Protein AF-A0A6L2M3V0-F1 (afdb_monomer_lite)

Organism: Tanacetum cinerariifolium (NCBI:txid118510)

Radius of gyration: 22.94 Å; chains: 1; bounding box: 48×59×74 Å

Foldseek 3Di:
DDDDPPPDPPDDDDDADDDQQDPVRLVVVPDADQEAEEEAPQDDLVCLVSNLVSPVSNHDQNHKYKYKHFQPDVVSVVVSVVVLVVFWDKDKDDPVPDDPVPDDPRITMIIIHGDPDPDDDDPDPDDDDDDDDDDDDDDDDDDDDDDDDDDDDDDDDDDPVNVVVVVVVVVVVVVPDDPD

InterPro domains:
  IPR019410 Lysine methyltransferase [PF10294] (11-74)
  IPR019410 Lysine methyltransferase [PTHR14614] (13-104)
  IPR029063 S-adenosyl-L-methionine-dependent methyltransferase superfamily [G3DSA:3.40.50.150] (1-120)

Sequence (180 aa):
MQMNPDADSIGSITAAELSWGNSDHIRALDPPFDFIIDTDVVYAEHLLDPLLQTMLALSGPKMTILIGHEIRLINVHEQMIELWKKHFEVKTVPRTKMDIKYQHPSIQLYIITLKTTEGNTSFDPLLENGATEKTEKDTSSRVEDEVDKEVPTEPQNLSDWEARRYEAMAARLLRDIKIT

Structure (mmCIF, N/CA/C/O backbone):
data_AF-A0A6L2M3V0-F1
#
_entry.id   AF-A0A6L2M3V0-F1
#
loop_
_atom_site.group_PDB
_atom_site.id
_atom_site.type_symbol
_atom_site.label_atom_id
_atom_site.label_alt_id
_atom_site.label_comp_id
_atom_site.label_asym_id
_atom_site.label_entity_id
_atom_site.label_seq_id
_atom_site.pdbx_PDB_ins_code
_atom_site.Cartn_x
_atom_site.Cartn_y
_atom_site.Cartn_z
_atom_site.occupancy
_atom_site.B_iso_or_equiv
_atom_site.auth_seq_id
_atom_site.auth_comp_id
_atom_site.auth_asym_id
_atom_site.auth_atom_id
_atom_site.pdbx_PDB_model_num
ATOM 1 N N . MET A 1 1 ? -5.039 -31.991 36.210 1.00 41.22 1 MET A N 1
ATOM 2 C CA . MET A 1 1 ? -4.498 -30.799 35.526 1.00 41.22 1 MET A CA 1
ATOM 3 C C . MET A 1 1 ? -5.201 -30.714 34.184 1.00 41.22 1 MET A C 1
ATOM 5 O O . MET A 1 1 ? -4.870 -31.479 33.291 1.00 41.22 1 MET A O 1
ATOM 9 N N . GLN A 1 2 ? -6.263 -29.921 34.096 1.00 43.31 2 GLN A N 1
ATOM 10 C CA . GLN A 1 2 ? -7.070 -29.775 32.886 1.00 43.31 2 GLN A CA 1
ATOM 11 C C . GLN A 1 2 ? -6.433 -28.656 32.055 1.00 43.31 2 GLN A C 1
ATOM 13 O O . GLN A 1 2 ? -6.372 -27.523 32.525 1.00 43.31 2 GLN A O 1
ATOM 18 N N . MET A 1 3 ? -5.857 -28.993 30.896 1.00 43.78 3 MET A N 1
ATOM 19 C CA . MET A 1 3 ? -5.318 -27.999 29.961 1.00 43.78 3 MET A CA 1
ATOM 20 C C . MET A 1 3 ? -6.490 -27.239 29.343 1.00 43.78 3 MET A C 1
ATOM 22 O O . MET A 1 3 ? -7.423 -27.850 28.825 1.00 43.78 3 MET A O 1
ATOM 26 N N . ASN A 1 4 ? -6.446 -25.916 29.454 1.00 52.09 4 ASN A N 1
ATOM 27 C CA . ASN A 1 4 ? -7.385 -25.018 28.803 1.00 52.09 4 ASN A CA 1
ATOM 28 C C . ASN A 1 4 ? -7.053 -24.991 27.294 1.00 52.09 4 ASN A C 1
ATOM 30 O O . ASN A 1 4 ? -5.897 -24.719 26.969 1.00 52.09 4 ASN A O 1
ATOM 34 N N . PRO A 1 5 ? -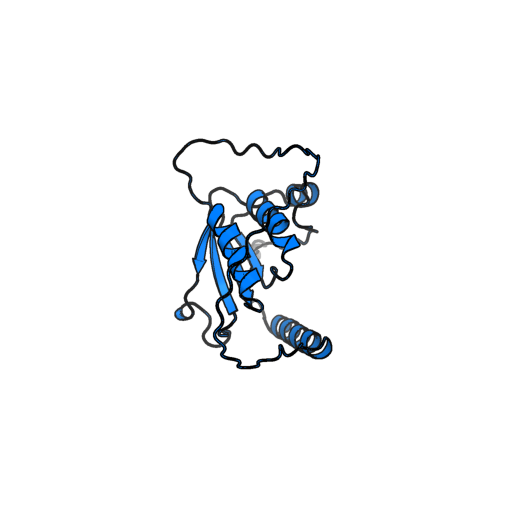7.988 -25.301 26.380 1.00 58.34 5 PRO A N 1
ATOM 35 C CA . PRO A 1 5 ? -7.708 -25.364 24.942 1.00 58.34 5 PRO A CA 1
ATOM 36 C C . PRO A 1 5 ? -7.540 -23.989 24.269 1.00 58.34 5 PRO A C 1
ATOM 38 O O . PRO A 1 5 ? -7.174 -23.945 23.101 1.00 58.34 5 PRO A O 1
ATOM 41 N N . ASP A 1 6 ? -7.740 -22.885 24.992 1.00 58.16 6 ASP A N 1
ATOM 42 C CA . ASP A 1 6 ? -7.646 -21.513 24.460 1.00 58.16 6 ASP A CA 1
ATOM 43 C C . ASP A 1 6 ? -6.220 -20.927 24.474 1.00 58.16 6 ASP A C 1
ATOM 45 O O . ASP A 1 6 ? -6.034 -19.709 24.486 1.00 58.16 6 ASP A O 1
ATOM 49 N N . ALA A 1 7 ? -5.194 -21.777 24.507 1.00 58.38 7 ALA A N 1
ATOM 50 C CA . ALA A 1 7 ? -3.813 -21.330 24.380 1.00 58.38 7 ALA A CA 1
ATOM 51 C C . ALA A 1 7 ? -3.492 -21.011 22.905 1.00 58.38 7 ALA A C 1
ATOM 53 O O . ALA A 1 7 ? -3.337 -21.907 22.079 1.00 58.38 7 ALA A O 1
ATOM 54 N N . ASP A 1 8 ? -3.363 -19.712 22.623 1.00 61.41 8 ASP A N 1
ATOM 55 C CA . ASP A 1 8 ? -2.454 -19.139 21.620 1.00 61.41 8 ASP A CA 1
ATOM 56 C C . ASP A 1 8 ? -2.861 -19.187 20.133 1.00 61.41 8 ASP A C 1
ATOM 58 O O . ASP A 1 8 ? -2.051 -19.484 19.255 1.00 61.41 8 ASP A O 1
ATOM 62 N N . SER A 1 9 ? -4.088 -18.784 19.791 1.00 68.56 9 SER A N 1
ATOM 63 C CA . SER A 1 9 ? -4.392 -18.403 18.400 1.00 68.56 9 SER A CA 1
ATOM 64 C C . SER A 1 9 ? -3.937 -16.960 18.122 1.00 68.56 9 SER A C 1
ATOM 66 O O . SER A 1 9 ? -4.686 -16.015 18.361 1.00 68.56 9 SER A O 1
ATOM 68 N N . ILE A 1 10 ? -2.722 -16.785 17.585 1.00 79.81 10 ILE A N 1
ATOM 69 C CA . ILE A 1 10 ? -2.117 -15.481 17.211 1.00 79.81 10 ILE A CA 1
ATOM 70 C C . ILE A 1 10 ? -2.845 -14.805 16.020 1.00 79.81 10 ILE A C 1
ATOM 72 O O . ILE A 1 10 ? -2.631 -13.629 15.736 1.00 79.81 10 ILE A O 1
ATOM 76 N N . GLY A 1 11 ? -3.750 -15.515 15.340 1.00 88.06 11 GLY A N 1
ATOM 77 C CA . GLY A 1 11 ? -4.568 -14.985 14.249 1.00 88.06 11 GLY A CA 1
ATOM 78 C C . GLY A 1 11 ? -5.085 -16.090 13.328 1.00 88.06 11 GLY A C 1
ATOM 79 O O . GLY A 1 11 ? -4.972 -17.274 13.639 1.00 88.06 11 GLY A O 1
ATOM 80 N N . SER A 1 12 ? -5.633 -15.704 12.176 1.00 91.44 12 SER A N 1
ATOM 81 C CA . SER A 1 12 ? -6.010 -16.630 11.100 1.00 91.44 12 SER A CA 1
ATOM 82 C C . SER A 1 12 ? -5.528 -16.096 9.752 1.00 91.44 12 SER A C 1
ATOM 84 O O . SER A 1 12 ? -5.316 -14.893 9.604 1.00 91.44 12 SER A O 1
ATOM 86 N N . ILE A 1 13 ? -5.326 -16.991 8.785 1.00 92.88 13 ILE A N 1
ATOM 87 C CA . ILE A 1 13 ? -4.909 -16.649 7.424 1.00 92.88 13 ILE A CA 1
ATOM 88 C C . ILE A 1 13 ? -5.852 -17.308 6.424 1.00 92.88 13 ILE A C 1
ATOM 90 O O . ILE A 1 13 ? -6.204 -18.481 6.558 1.00 92.88 13 ILE A O 1
ATOM 94 N N . THR A 1 14 ? -6.241 -16.548 5.410 1.00 94.69 14 THR A N 1
ATOM 95 C CA . THR A 1 14 ? -7.024 -17.021 4.271 1.00 94.69 14 THR A CA 1
ATOM 96 C C . THR A 1 14 ? -6.364 -16.543 2.984 1.00 94.69 14 THR A C 1
ATOM 98 O O . THR A 1 14 ? -5.587 -15.589 2.981 1.00 94.69 14 THR A O 1
ATOM 101 N N . ALA A 1 15 ? -6.631 -17.250 1.890 1.00 96.31 15 ALA A N 1
ATOM 102 C CA . ALA A 1 15 ? -6.167 -16.880 0.563 1.00 96.31 15 ALA A CA 1
ATOM 103 C C . ALA A 1 15 ? -7.379 -16.763 -0.359 1.00 96.31 15 ALA A C 1
ATOM 105 O O . ALA A 1 15 ? -8.259 -17.627 -0.342 1.00 96.31 15 ALA A O 1
ATOM 106 N N . ALA A 1 16 ? -7.411 -15.702 -1.153 1.00 96.12 16 ALA A N 1
ATOM 107 C CA . ALA A 1 16 ? -8.467 -15.420 -2.107 1.00 96.12 16 ALA A CA 1
ATOM 108 C C . ALA A 1 16 ? -7.873 -14.734 -3.340 1.00 96.12 16 ALA A C 1
ATOM 110 O O . ALA A 1 16 ? -6.814 -14.109 -3.274 1.00 96.12 16 ALA A O 1
ATOM 111 N N . GLU A 1 17 ? -8.547 -14.883 -4.474 1.00 97.00 17 GLU A N 1
ATOM 112 C CA . GLU A 1 17 ? -8.149 -14.229 -5.713 1.00 97.00 17 GLU A CA 1
ATOM 113 C C . GLU A 1 17 ? -8.542 -12.747 -5.690 1.00 97.00 17 GLU A C 1
ATOM 115 O O . GLU A 1 17 ? -9.673 -12.400 -5.356 1.00 97.00 17 GLU A O 1
ATOM 120 N N . LEU A 1 18 ? -7.627 -11.873 -6.110 1.00 96.94 18 LEU A N 1
ATOM 121 C CA . LEU A 1 18 ? -7.874 -10.442 -6.247 1.00 96.94 18 LEU A CA 1
ATOM 122 C C . LEU A 1 18 ? -7.248 -9.934 -7.547 1.00 96.94 18 LEU A C 1
ATOM 124 O O . LEU A 1 18 ? -6.045 -9.700 -7.620 1.00 96.94 18 LEU A O 1
ATOM 128 N N . SER A 1 19 ? -8.081 -9.751 -8.571 1.00 96.62 19 SER A N 1
ATOM 129 C CA . SER A 1 19 ? -7.691 -9.012 -9.771 1.00 96.62 19 SER A CA 1
ATOM 130 C C . SER A 1 19 ? -7.969 -7.535 -9.523 1.00 96.62 19 SER A C 1
ATOM 132 O O . SER A 1 19 ? -9.098 -7.173 -9.190 1.00 96.62 19 SER A O 1
ATOM 134 N N . TRP A 1 20 ? -6.967 -6.673 -9.690 1.00 96.19 20 TRP A N 1
ATOM 135 C CA . TRP A 1 20 ? -7.140 -5.244 -9.434 1.00 96.19 20 TRP A CA 1
ATOM 136 C C . TRP A 1 20 ? -8.223 -4.635 -10.329 1.00 96.19 20 TRP A C 1
ATOM 138 O O . TRP A 1 20 ? -8.319 -4.948 -11.515 1.00 96.19 20 TRP A O 1
ATOM 148 N N . GLY A 1 21 ? -9.065 -3.788 -9.741 1.00 95.38 21 GLY A N 1
ATOM 149 C CA . GLY A 1 21 ? -10.214 -3.164 -10.397 1.00 95.38 21 GLY A CA 1
ATOM 150 C C . GLY A 1 21 ? -11.429 -4.084 -10.568 1.00 95.38 21 GLY A C 1
ATOM 151 O O . GLY A 1 21 ? -12.478 -3.610 -10.997 1.00 95.38 21 GLY A O 1
ATOM 152 N N . ASN A 1 22 ? -11.340 -5.372 -10.216 1.00 97.81 22 ASN A N 1
ATOM 153 C CA . ASN A 1 22 ? -12.477 -6.287 -10.296 1.00 97.81 22 ASN A CA 1
ATOM 154 C C . ASN A 1 22 ? -13.371 -6.160 -9.051 1.00 97.81 22 ASN A C 1
ATOM 156 O O . ASN A 1 22 ? -13.035 -6.639 -7.965 1.00 97.81 22 ASN A O 1
ATOM 160 N N . SER A 1 23 ? -14.542 -5.545 -9.222 1.00 96.00 23 SER A N 1
ATOM 161 C CA . SER A 1 23 ? -15.494 -5.292 -8.135 1.00 96.00 23 SER A CA 1
ATOM 162 C C . SER A 1 23 ? -16.055 -6.560 -7.485 1.00 96.00 23 SER A C 1
ATOM 164 O O . SER A 1 23 ? -16.389 -6.532 -6.301 1.00 96.00 23 SER A O 1
ATOM 166 N N . ASP A 1 24 ? -16.161 -7.668 -8.221 1.00 97.19 24 ASP A N 1
ATOM 167 C CA . ASP A 1 24 ? -16.665 -8.928 -7.670 1.00 97.19 24 ASP A CA 1
ATOM 168 C C . ASP A 1 24 ? -15.633 -9.581 -6.751 1.00 97.19 24 ASP A C 1
ATOM 170 O O . ASP A 1 24 ? -15.992 -10.049 -5.670 1.00 97.19 24 ASP A O 1
ATOM 174 N N . HIS A 1 25 ? -14.352 -9.536 -7.131 1.00 98.12 25 HIS A N 1
ATOM 175 C CA . HIS A 1 25 ? -13.264 -10.048 -6.294 1.00 98.12 25 HIS A CA 1
ATOM 176 C C . HIS A 1 25 ? -13.128 -9.205 -5.024 1.00 98.12 25 HIS A C 1
ATOM 178 O O . HIS A 1 25 ? -13.062 -9.755 -3.931 1.00 98.12 25 HIS A O 1
ATOM 184 N N . ILE A 1 26 ? -13.172 -7.873 -5.149 1.00 97.50 26 ILE A N 1
ATOM 185 C CA . ILE A 1 26 ? -13.104 -6.957 -4.001 1.00 97.50 26 ILE A CA 1
ATOM 186 C C . ILE A 1 26 ? -14.257 -7.216 -3.024 1.00 97.50 26 ILE A C 1
ATOM 188 O O . ILE A 1 26 ? -14.029 -7.336 -1.824 1.00 97.50 26 ILE A O 1
ATOM 192 N N . ARG A 1 27 ? -15.492 -7.354 -3.524 1.00 95.50 27 ARG A N 1
ATOM 193 C CA . ARG A 1 27 ? -16.668 -7.617 -2.680 1.00 95.50 27 ARG A CA 1
ATOM 194 C C . ARG A 1 27 ? -16.576 -8.959 -1.952 1.00 95.50 27 ARG A C 1
ATOM 196 O O . ARG A 1 27 ? -17.049 -9.063 -0.827 1.00 95.50 27 ARG A O 1
ATOM 203 N N . ALA A 1 28 ? -15.972 -9.972 -2.572 1.00 95.88 28 ALA A N 1
ATOM 204 C CA . ALA A 1 28 ? -15.797 -11.288 -1.961 1.00 95.88 28 ALA A CA 1
ATOM 205 C C . ALA A 1 28 ? -14.824 -11.290 -0.766 1.00 95.88 28 ALA A C 1
ATOM 207 O O . ALA A 1 28 ? -14.863 -12.226 0.030 1.00 95.88 28 ALA A O 1
ATOM 208 N N . LEU A 1 29 ? -13.976 -10.262 -0.631 1.00 95.75 29 LEU A N 1
ATOM 209 C CA . LEU A 1 29 ? -13.033 -10.110 0.483 1.00 95.75 29 LEU A CA 1
ATOM 210 C C . LEU A 1 29 ? -13.652 -9.477 1.738 1.00 95.75 29 LEU A C 1
ATOM 212 O O . LEU A 1 29 ? -12.973 -9.419 2.758 1.00 95.75 29 LEU A O 1
ATOM 216 N N . ASP A 1 30 ? -14.904 -9.015 1.664 1.00 94.38 30 ASP A N 1
ATOM 217 C CA . ASP A 1 30 ? -15.622 -8.354 2.764 1.00 94.38 30 ASP A CA 1
ATOM 218 C C . ASP A 1 30 ? -14.857 -7.156 3.388 1.00 94.38 30 ASP A C 1
ATOM 220 O O . ASP A 1 30 ? -14.602 -7.133 4.593 1.00 94.38 30 ASP A O 1
ATOM 224 N N . PRO A 1 31 ? -14.440 -6.151 2.582 1.00 94.62 31 PRO A N 1
ATOM 225 C CA . PRO A 1 31 ? -13.806 -4.935 3.100 1.00 94.62 31 PRO A CA 1
ATOM 226 C C . PRO A 1 31 ? -14.761 -4.151 4.029 1.00 94.62 31 PRO A C 1
ATOM 228 O O . PRO A 1 31 ? -15.982 -4.265 3.896 1.00 94.62 31 PRO A O 1
ATOM 231 N N . PRO A 1 32 ? -14.253 -3.282 4.928 1.00 95.75 32 PRO A N 1
ATOM 232 C CA . PRO A 1 32 ? -12.924 -2.667 4.900 1.00 95.75 32 PRO A CA 1
ATOM 233 C C . PRO A 1 32 ? -11.840 -3.396 5.699 1.00 95.75 32 PRO A C 1
ATOM 235 O O . PRO A 1 32 ? -12.104 -4.009 6.729 1.00 95.75 32 PRO A O 1
ATOM 238 N N . PHE A 1 33 ? -10.589 -3.199 5.278 1.00 95.25 33 PHE A N 1
ATOM 239 C CA . PHE A 1 33 ? -9.400 -3.641 6.006 1.00 95.25 33 PHE A CA 1
ATOM 240 C C . PHE A 1 33 ? -8.763 -2.500 6.811 1.00 95.25 33 PHE A C 1
ATOM 242 O O . PHE A 1 33 ? -8.709 -1.353 6.359 1.00 95.25 33 PHE A O 1
ATOM 249 N N . ASP A 1 34 ? -8.230 -2.825 7.993 1.00 95.12 34 ASP A N 1
ATOM 250 C CA . ASP A 1 34 ? -7.442 -1.887 8.807 1.00 95.12 34 ASP A CA 1
ATOM 251 C C . ASP A 1 34 ? -6.047 -1.647 8.214 1.00 95.12 34 ASP A C 1
ATOM 253 O O . ASP A 1 34 ? -5.511 -0.539 8.285 1.00 95.12 34 ASP A O 1
ATOM 257 N N . PHE A 1 35 ? -5.468 -2.685 7.606 1.00 95.94 35 PHE A N 1
ATOM 258 C CA . PHE A 1 35 ? -4.159 -2.636 6.970 1.00 95.94 35 PHE A CA 1
ATOM 259 C C . PHE A 1 35 ? -4.195 -3.280 5.592 1.00 95.94 35 PHE A C 1
ATOM 261 O O . PHE A 1 35 ? -4.769 -4.351 5.411 1.00 95.94 35 PHE A O 1
ATOM 268 N N . ILE A 1 36 ? -3.508 -2.646 4.648 1.00 96.50 36 ILE A N 1
ATOM 269 C CA . ILE A 1 36 ? -3.184 -3.218 3.341 1.00 96.50 36 ILE A CA 1
ATOM 270 C C . ILE A 1 36 ? -1.658 -3.215 3.238 1.00 96.50 36 ILE A C 1
ATOM 272 O O . ILE A 1 36 ? -1.018 -2.219 3.577 1.00 96.50 36 ILE A O 1
ATOM 276 N N . ILE A 1 37 ? -1.058 -4.334 2.841 1.00 96.50 37 ILE A N 1
ATOM 277 C CA . ILE A 1 37 ? 0.398 -4.471 2.751 1.00 96.50 37 ILE A CA 1
ATOM 278 C C . ILE A 1 37 ? 0.741 -4.962 1.355 1.00 96.50 37 ILE A C 1
ATOM 280 O O . ILE A 1 37 ? 0.387 -6.084 1.005 1.00 96.50 37 ILE A O 1
ATOM 284 N N . ASP A 1 38 ? 1.485 -4.150 0.611 1.00 93.75 38 ASP A N 1
ATOM 285 C CA . ASP A 1 38 ? 1.906 -4.468 -0.748 1.00 93.75 38 ASP A CA 1
ATOM 286 C C . ASP A 1 38 ? 3.428 -4.392 -0.884 1.00 93.75 38 ASP A C 1
ATOM 288 O O . ASP A 1 38 ? 4.087 -3.481 -0.372 1.00 93.75 38 ASP A O 1
ATOM 292 N N . THR A 1 39 ? 4.003 -5.344 -1.617 1.00 93.75 39 THR A N 1
ATOM 293 C CA . THR A 1 39 ? 5.438 -5.370 -1.910 1.00 93.75 39 THR A CA 1
ATOM 294 C C . THR A 1 39 ? 5.684 -5.606 -3.393 1.00 93.75 39 THR A C 1
ATOM 296 O O . THR A 1 39 ? 5.264 -6.630 -3.921 1.00 93.75 39 THR A O 1
ATOM 299 N N . ASP A 1 40 ? 6.381 -4.673 -4.039 1.00 88.31 40 ASP A N 1
ATOM 300 C CA . ASP A 1 40 ? 6.769 -4.719 -5.459 1.00 88.31 40 ASP A CA 1
ATOM 301 C C . ASP A 1 40 ? 5.606 -4.954 -6.449 1.00 88.31 40 ASP A C 1
ATOM 303 O O . ASP A 1 40 ? 5.742 -5.632 -7.463 1.00 88.31 40 ASP A O 1
ATOM 307 N N . VAL A 1 41 ? 4.437 -4.371 -6.160 1.00 87.44 41 VAL A N 1
ATOM 308 C CA . VAL A 1 41 ? 3.222 -4.521 -6.985 1.00 87.44 41 VAL A CA 1
ATOM 309 C C . VAL A 1 41 ? 3.144 -3.537 -8.158 1.00 87.44 41 VAL A C 1
ATOM 311 O O . VAL A 1 41 ? 2.321 -3.701 -9.053 1.00 87.44 41 VAL A O 1
ATOM 314 N N . VAL A 1 42 ? 3.999 -2.511 -8.191 1.00 80.19 42 VAL A N 1
ATOM 315 C CA . VAL A 1 42 ? 3.940 -1.459 -9.215 1.00 80.19 42 VAL A CA 1
ATOM 316 C C . VAL A 1 42 ? 5.082 -1.600 -10.210 1.00 80.19 42 VAL A C 1
ATOM 318 O O . VAL A 1 42 ? 6.209 -1.203 -9.941 1.00 80.19 42 VAL A O 1
ATOM 321 N N . TYR A 1 43 ? 4.773 -2.144 -11.384 1.00 78.44 43 TYR A N 1
ATOM 322 C CA . TYR A 1 43 ? 5.734 -2.286 -12.486 1.00 78.44 43 TYR A CA 1
ATOM 323 C C . TYR A 1 43 ? 5.136 -1.985 -13.866 1.00 78.44 43 TYR A C 1
ATOM 325 O O . TYR A 1 43 ? 5.880 -1.746 -14.815 1.00 78.44 43 TYR A O 1
ATOM 333 N N . ALA A 1 44 ? 3.806 -1.974 -13.989 1.00 83.62 44 ALA A N 1
ATOM 334 C CA . ALA A 1 44 ? 3.103 -1.703 -15.234 1.00 83.62 44 ALA A CA 1
ATOM 335 C C . ALA A 1 44 ? 2.196 -0.477 -15.080 1.00 83.62 44 ALA A C 1
ATOM 337 O O . ALA A 1 44 ? 1.283 -0.472 -14.258 1.00 83.62 44 ALA A O 1
ATOM 338 N N . GLU A 1 45 ? 2.431 0.545 -15.902 1.00 86.38 45 GLU A N 1
ATOM 339 C CA . GLU A 1 45 ? 1.716 1.830 -15.854 1.00 86.38 45 GLU A CA 1
ATOM 340 C C . GLU A 1 45 ? 0.193 1.663 -15.981 1.00 86.38 45 GLU A C 1
ATOM 342 O O . GLU A 1 45 ? -0.565 2.240 -15.209 1.00 86.38 45 GLU A O 1
ATOM 347 N N . HIS A 1 46 ? -0.266 0.779 -16.872 1.00 89.38 46 HIS A N 1
ATOM 348 C CA . HIS A 1 46 ? -1.695 0.513 -17.077 1.00 89.38 46 HIS A CA 1
ATOM 349 C C . HIS A 1 46 ? -2.402 -0.134 -15.870 1.00 89.38 46 HIS A C 1
ATOM 351 O O . HIS A 1 46 ? -3.628 -0.226 -15.860 1.00 89.38 46 HIS A O 1
ATOM 357 N N . LEU A 1 47 ? -1.652 -0.606 -14.866 1.00 91.06 47 LEU A N 1
ATOM 358 C CA . LEU A 1 47 ? -2.197 -1.178 -13.633 1.00 91.06 47 LEU A CA 1
ATOM 359 C C . LEU A 1 47 ? -2.288 -0.163 -12.487 1.00 91.06 47 LEU A C 1
ATOM 361 O O . LEU A 1 47 ? -2.882 -0.486 -11.459 1.00 91.06 47 LEU A O 1
ATOM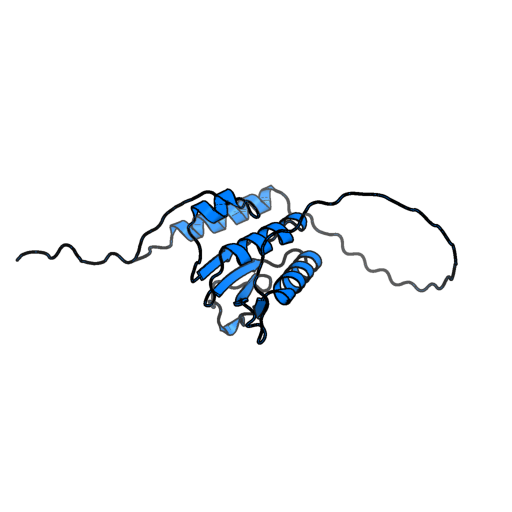 365 N N . LEU A 1 48 ? -1.767 1.059 -12.654 1.00 91.31 48 LEU A N 1
ATOM 366 C CA . LEU A 1 48 ? -1.808 2.096 -11.619 1.00 91.31 48 LEU A CA 1
ATOM 367 C C . LEU A 1 48 ? -3.242 2.467 -11.227 1.00 91.31 48 LEU A C 1
ATOM 369 O O . LEU A 1 48 ? -3.562 2.502 -10.038 1.00 91.31 48 LEU A O 1
ATOM 373 N N . ASP A 1 49 ? -4.115 2.693 -12.211 1.00 93.44 49 ASP A N 1
ATOM 374 C CA . ASP A 1 49 ? -5.519 3.025 -11.962 1.00 93.44 49 ASP A CA 1
ATOM 375 C C . ASP A 1 49 ? -6.301 1.849 -11.345 1.00 93.44 49 ASP A C 1
ATOM 377 O O . ASP A 1 49 ? -6.912 2.046 -10.290 1.00 93.44 49 ASP A O 1
ATOM 381 N N . PRO A 1 50 ? -6.262 0.613 -11.894 1.00 95.62 50 PRO A N 1
ATOM 382 C CA . PRO A 1 50 ? -6.880 -0.546 -11.247 1.00 95.62 50 PRO A CA 1
ATOM 383 C C . PRO A 1 50 ? -6.406 -0.774 -9.808 1.00 95.62 50 PRO A C 1
ATOM 385 O O . PRO A 1 50 ? -7.219 -1.087 -8.932 1.00 95.62 50 PRO A O 1
ATOM 388 N N . LEU A 1 51 ? -5.107 -0.605 -9.541 1.00 95.12 51 LEU A N 1
ATOM 389 C CA . LEU A 1 51 ? -4.544 -0.748 -8.200 1.00 95.12 51 LEU A CA 1
ATOM 390 C C . LEU A 1 51 ? -5.079 0.336 -7.260 1.00 95.12 51 LEU A C 1
ATOM 392 O O . LEU A 1 51 ? -5.553 0.010 -6.175 1.00 95.12 51 LEU A O 1
ATOM 396 N N . LEU A 1 52 ? -5.092 1.602 -7.690 1.00 94.50 52 LEU A N 1
ATOM 397 C CA . LEU A 1 52 ? -5.672 2.703 -6.917 1.00 94.50 52 LEU A CA 1
ATOM 398 C C . LEU A 1 52 ? -7.143 2.432 -6.563 1.00 94.50 52 LEU A C 1
ATOM 400 O O . LEU A 1 52 ? -7.527 2.587 -5.403 1.00 94.50 52 LEU A O 1
ATOM 404 N N . GLN A 1 53 ? -7.959 2.012 -7.535 1.00 95.44 53 GLN A N 1
ATOM 405 C CA . GLN A 1 53 ? -9.373 1.695 -7.293 1.00 95.44 53 GLN A CA 1
ATOM 406 C C . GLN A 1 53 ? -9.532 0.558 -6.284 1.00 95.44 53 GLN A C 1
ATOM 408 O O . GLN A 1 53 ? -10.382 0.620 -5.398 1.00 95.44 53 GLN A O 1
ATOM 413 N N . THR A 1 54 ? -8.672 -0.454 -6.380 1.00 96.88 54 THR A N 1
ATOM 414 C CA . THR A 1 54 ? -8.648 -1.575 -5.436 1.00 96.88 54 THR A CA 1
ATOM 415 C C . THR A 1 54 ? -8.284 -1.102 -4.034 1.00 96.88 54 THR A C 1
ATOM 417 O O . THR A 1 54 ? -9.015 -1.387 -3.091 1.00 96.88 54 THR A O 1
ATOM 420 N N . MET A 1 55 ? -7.209 -0.320 -3.892 1.00 95.56 55 MET A N 1
ATOM 421 C CA . MET A 1 55 ? -6.787 0.251 -2.612 1.00 95.56 55 MET A CA 1
ATOM 422 C C . MET A 1 55 ? -7.920 1.061 -1.978 1.00 95.56 55 MET A C 1
ATOM 424 O O . MET A 1 55 ? -8.229 0.851 -0.810 1.00 95.56 55 MET A O 1
ATOM 428 N N . LEU A 1 56 ? -8.586 1.935 -2.741 1.00 95.00 56 LEU A N 1
ATOM 429 C CA . LEU A 1 56 ? -9.718 2.731 -2.255 1.00 95.00 56 LEU A CA 1
ATOM 430 C C . LEU A 1 56 ? -10.900 1.860 -1.811 1.00 95.00 56 LEU A C 1
ATOM 432 O O . LEU A 1 56 ? -11.443 2.087 -0.734 1.00 95.00 56 LEU A O 1
ATOM 436 N N . ALA A 1 57 ? -11.276 0.853 -2.599 1.00 96.00 57 ALA A N 1
ATOM 437 C CA . ALA A 1 57 ? -12.424 -0.000 -2.298 1.00 96.00 57 ALA A CA 1
ATOM 438 C C . ALA A 1 57 ? -12.182 -0.958 -1.117 1.00 96.00 57 ALA A C 1
ATOM 440 O O . ALA A 1 57 ? -13.122 -1.317 -0.411 1.00 96.00 57 ALA A O 1
ATOM 441 N N . LEU A 1 58 ? -10.927 -1.348 -0.875 1.00 95.81 58 LEU A N 1
ATOM 442 C CA . LEU A 1 58 ? -10.534 -2.131 0.299 1.00 95.81 58 LEU A CA 1
ATOM 443 C C . LEU A 1 58 ? -10.425 -1.277 1.576 1.00 95.81 58 LEU A C 1
ATOM 445 O O . LEU A 1 58 ? -10.340 -1.821 2.679 1.00 95.81 58 LEU A O 1
ATOM 449 N N . SER A 1 59 ? -10.412 0.053 1.445 1.00 94.19 59 SER A N 1
ATOM 450 C CA . SER A 1 59 ? -10.101 0.970 2.539 1.00 94.19 59 SER A CA 1
ATOM 451 C C . SER A 1 59 ? -11.304 1.347 3.399 1.00 94.19 59 SER A C 1
ATOM 453 O O . SER A 1 59 ? -12.337 1.783 2.902 1.00 94.19 59 SER A O 1
ATOM 455 N N . GLY A 1 60 ? -11.126 1.286 4.721 1.00 88.56 60 GLY A N 1
ATOM 456 C CA . GLY A 1 60 ? -12.028 1.900 5.701 1.00 88.56 60 GLY A CA 1
ATOM 457 C C . GLY A 1 60 ? -11.522 3.250 6.228 1.00 88.56 60 GLY A C 1
ATOM 458 O O . GLY A 1 60 ? -10.375 3.617 5.985 1.00 88.56 60 GLY A O 1
ATOM 459 N N . PRO A 1 61 ? -12.312 3.979 7.042 1.00 87.12 61 PRO A N 1
ATOM 460 C CA . PRO A 1 61 ? -11.960 5.319 7.538 1.00 87.12 61 PRO A CA 1
ATOM 461 C C . PRO A 1 61 ? -10.653 5.423 8.343 1.00 87.12 61 PRO A C 1
ATOM 463 O O . PRO A 1 61 ? -10.123 6.519 8.505 1.00 87.12 61 PRO A O 1
ATOM 466 N N . LYS A 1 62 ? -10.155 4.306 8.889 1.00 90.12 62 LYS A N 1
ATOM 467 C CA . LYS A 1 62 ? -8.930 4.229 9.709 1.00 90.12 62 LYS A CA 1
ATOM 468 C C . LYS A 1 62 ? -7.820 3.396 9.064 1.00 90.12 62 LYS A C 1
ATOM 470 O O . LYS A 1 62 ? -6.841 3.063 9.726 1.00 90.12 62 LYS A O 1
ATOM 475 N N . MET A 1 63 ? -7.991 3.046 7.795 1.00 94.12 63 MET A N 1
ATOM 476 C CA . MET A 1 63 ? -7.087 2.161 7.079 1.00 94.12 63 MET A CA 1
ATOM 477 C C . MET A 1 63 ? -5.684 2.776 6.931 1.00 94.12 63 MET A C 1
ATOM 479 O O . MET A 1 63 ? -5.537 3.984 6.714 1.00 94.12 63 MET A O 1
ATOM 483 N N . THR A 1 64 ? -4.655 1.929 7.031 1.00 96.56 64 THR A N 1
ATOM 484 C CA . THR A 1 64 ? -3.257 2.255 6.709 1.00 96.56 64 THR A CA 1
ATOM 485 C C . THR A 1 64 ? -2.694 1.297 5.654 1.00 96.56 64 THR A C 1
ATOM 487 O O . THR A 1 64 ? -2.656 0.089 5.876 1.00 96.56 64 THR A O 1
ATOM 490 N N . ILE A 1 65 ? -2.179 1.823 4.538 1.00 96.31 65 ILE A N 1
ATOM 491 C CA . ILE A 1 65 ? -1.459 1.022 3.532 1.00 96.31 65 ILE A CA 1
ATOM 492 C C . ILE A 1 65 ? 0.041 1.136 3.779 1.00 96.31 65 ILE A C 1
ATOM 494 O O . ILE A 1 65 ? 0.581 2.238 3.917 1.00 96.31 65 ILE A O 1
ATOM 498 N N . LEU A 1 66 ? 0.717 -0.005 3.803 1.00 97.00 66 LEU A N 1
ATOM 499 C CA . LEU A 1 66 ? 2.167 -0.122 3.840 1.00 97.00 66 LEU A CA 1
ATOM 500 C C . LEU A 1 66 ? 2.646 -0.647 2.492 1.00 97.00 66 LEU A C 1
ATOM 502 O O . LEU A 1 66 ? 2.322 -1.770 2.118 1.00 97.00 66 LEU A O 1
ATOM 506 N N . ILE A 1 67 ? 3.437 0.152 1.780 1.00 95.06 67 ILE A N 1
ATOM 507 C CA . ILE A 1 67 ? 3.981 -0.249 0.479 1.00 95.06 67 ILE A CA 1
ATOM 508 C C . ILE A 1 67 ? 5.496 -0.285 0.553 1.00 95.06 67 ILE A C 1
ATOM 510 O O . ILE A 1 67 ? 6.122 0.723 0.884 1.00 95.06 67 ILE A O 1
ATOM 514 N N . GLY A 1 68 ? 6.081 -1.432 0.220 1.00 93.75 68 GLY A N 1
ATOM 515 C CA . GLY A 1 68 ? 7.507 -1.564 -0.054 1.00 93.75 68 GLY A CA 1
ATOM 516 C C . GLY A 1 68 ? 7.752 -1.716 -1.546 1.00 93.75 68 GLY A C 1
ATOM 517 O O . GLY A 1 68 ? 7.259 -2.655 -2.162 1.00 93.75 68 GLY A O 1
ATOM 518 N N . HIS A 1 69 ? 8.514 -0.806 -2.140 1.00 91.06 69 HIS A N 1
ATOM 519 C CA . HIS A 1 69 ? 8.729 -0.809 -3.583 1.00 91.06 69 HIS A CA 1
ATOM 520 C C . HIS A 1 69 ? 10.191 -0.554 -3.936 1.00 91.06 69 HIS A C 1
ATOM 522 O O . HIS A 1 69 ? 10.851 0.295 -3.332 1.00 91.06 69 HIS A O 1
ATOM 528 N N . GLU A 1 70 ? 10.687 -1.295 -4.924 1.00 92.06 70 GLU A N 1
ATOM 529 C CA . GLU A 1 70 ? 11.977 -1.041 -5.546 1.00 92.06 70 GLU A CA 1
ATOM 530 C C . GLU A 1 70 ? 11.803 -0.085 -6.731 1.00 92.06 70 GLU A C 1
ATOM 532 O O . GLU A 1 70 ? 11.203 -0.421 -7.748 1.00 92.06 70 GLU A O 1
ATOM 537 N N . ILE A 1 71 ? 12.375 1.110 -6.623 1.00 88.88 71 ILE A N 1
ATOM 538 C CA . ILE A 1 71 ? 12.351 2.113 -7.683 1.00 88.88 71 ILE A CA 1
ATOM 539 C C . ILE A 1 71 ? 13.267 1.647 -8.821 1.00 88.88 71 ILE A C 1
ATOM 541 O O . ILE A 1 71 ? 14.491 1.773 -8.737 1.00 88.88 71 ILE A O 1
ATOM 545 N N . ARG A 1 72 ? 12.667 1.114 -9.892 1.00 87.00 72 ARG A N 1
ATOM 546 C CA . ARG A 1 72 ? 13.377 0.701 -11.118 1.00 87.00 72 ARG A CA 1
ATOM 547 C C . ARG A 1 72 ? 13.302 1.745 -12.226 1.00 87.00 72 ARG A C 1
ATOM 549 O O . ARG A 1 72 ? 14.293 2.000 -12.901 1.00 87.00 72 ARG A O 1
ATOM 556 N N . LEU A 1 73 ? 12.129 2.355 -12.397 1.00 84.81 73 LEU A N 1
ATOM 557 C CA . LEU A 1 73 ? 11.861 3.374 -13.411 1.00 84.81 73 LEU A CA 1
ATOM 558 C C . LEU A 1 73 ? 11.314 4.627 -12.736 1.00 84.81 73 LEU A C 1
ATOM 560 O O . LEU A 1 73 ? 10.216 4.608 -12.180 1.00 84.81 73 LEU A O 1
ATOM 564 N N . ILE A 1 74 ? 12.075 5.718 -12.805 1.00 87.06 74 ILE A N 1
ATOM 565 C CA . ILE A 1 74 ? 11.739 6.956 -12.094 1.00 87.06 74 ILE A CA 1
ATOM 566 C C . ILE A 1 74 ? 10.422 7.571 -12.586 1.00 87.06 74 ILE A C 1
ATOM 568 O O . ILE A 1 74 ? 9.607 7.971 -11.768 1.00 87.06 74 ILE A O 1
ATOM 572 N N . ASN A 1 75 ? 10.148 7.532 -13.893 1.00 87.19 75 ASN A N 1
ATOM 573 C CA . ASN A 1 75 ? 8.930 8.119 -14.461 1.00 87.19 75 ASN A CA 1
ATOM 574 C C . ASN A 1 75 ? 7.660 7.404 -13.969 1.00 87.19 75 ASN A C 1
ATOM 576 O O . ASN A 1 75 ? 6.708 8.055 -13.551 1.00 87.19 75 ASN A O 1
ATOM 580 N N . VAL A 1 76 ? 7.653 6.064 -13.980 1.00 85.62 76 VAL A N 1
ATOM 581 C CA . VAL A 1 76 ? 6.513 5.267 -13.484 1.00 85.62 76 VAL A CA 1
ATOM 582 C C . VAL A 1 76 ? 6.337 5.485 -11.983 1.00 85.62 76 VAL A C 1
ATOM 584 O O . VAL A 1 76 ? 5.220 5.638 -11.492 1.00 85.62 76 VAL A O 1
ATOM 587 N N . HIS A 1 77 ? 7.454 5.545 -11.257 1.00 89.00 77 HIS A N 1
ATOM 588 C CA . HIS A 1 77 ? 7.458 5.825 -9.832 1.00 89.00 77 HIS A CA 1
ATOM 589 C C . HIS A 1 77 ? 6.842 7.195 -9.499 1.00 89.00 77 HIS A C 1
ATOM 591 O O . HIS A 1 77 ? 6.001 7.297 -8.607 1.00 89.00 77 HIS A O 1
ATOM 597 N N . GLU A 1 78 ? 7.227 8.247 -10.219 1.00 90.38 78 GLU A N 1
ATOM 598 C CA . GLU A 1 78 ? 6.695 9.597 -10.028 1.00 90.38 78 GLU A CA 1
ATOM 599 C C . GLU A 1 78 ? 5.198 9.659 -10.332 1.00 90.38 78 GLU A C 1
ATOM 601 O O . GLU A 1 78 ? 4.432 10.126 -9.487 1.00 90.38 78 GLU A O 1
ATOM 606 N N . GLN A 1 79 ? 4.763 9.098 -11.464 1.00 90.31 79 GLN A N 1
ATOM 607 C CA . GLN A 1 79 ? 3.344 9.029 -11.824 1.00 90.31 79 GLN A CA 1
ATOM 608 C C . GLN A 1 79 ? 2.508 8.304 -10.760 1.00 90.31 79 GLN A C 1
ATOM 610 O O . GLN A 1 79 ? 1.445 8.785 -10.366 1.00 90.31 79 GLN A O 1
ATOM 615 N N . MET A 1 80 ? 3.001 7.172 -10.250 1.00 91.69 80 MET A N 1
ATOM 616 C CA . MET A 1 80 ? 2.370 6.421 -9.162 1.00 91.69 80 MET A CA 1
ATOM 617 C C . MET A 1 80 ? 2.197 7.293 -7.911 1.00 91.69 80 MET A C 1
ATOM 619 O O . MET A 1 80 ? 1.102 7.383 -7.352 1.00 91.69 80 MET A O 1
ATOM 623 N N . ILE A 1 81 ? 3.265 7.968 -7.476 1.00 93.38 81 ILE A N 1
ATOM 624 C CA . ILE A 1 81 ? 3.230 8.828 -6.289 1.00 93.38 81 ILE A CA 1
ATOM 625 C C . ILE A 1 81 ? 2.294 10.022 -6.495 1.00 93.38 81 ILE A C 1
ATOM 627 O O . ILE A 1 81 ? 1.557 10.377 -5.572 1.00 93.38 81 ILE A O 1
ATOM 631 N N . GLU A 1 82 ? 2.289 10.643 -7.674 1.00 93.62 82 GLU A N 1
ATOM 632 C CA . GLU A 1 82 ? 1.366 11.729 -8.013 1.00 93.62 82 GLU A CA 1
ATOM 633 C C . GLU A 1 82 ? -0.092 11.269 -7.984 1.00 93.62 82 GLU A C 1
ATOM 635 O O . GLU A 1 82 ? -0.942 11.942 -7.393 1.00 93.62 82 GLU A O 1
ATOM 640 N N . LEU A 1 83 ? -0.383 10.107 -8.572 1.00 93.38 83 LEU A N 1
ATOM 641 C CA . LEU A 1 83 ? -1.714 9.511 -8.589 1.00 93.38 83 LEU A CA 1
ATOM 642 C C . LEU A 1 83 ? -2.214 9.211 -7.169 1.00 93.38 83 LEU A C 1
ATOM 644 O O . LEU A 1 83 ? -3.335 9.586 -6.807 1.00 93.38 83 LEU A O 1
ATOM 648 N N . TRP A 1 84 ? -1.378 8.596 -6.331 1.00 93.81 84 TRP A N 1
ATOM 649 C CA . TRP A 1 84 ? -1.732 8.302 -4.943 1.00 93.81 84 TRP A CA 1
ATOM 650 C C . TRP A 1 84 ? -1.901 9.567 -4.113 1.00 93.81 84 TRP A C 1
ATOM 652 O O . TRP A 1 84 ? -2.882 9.681 -3.382 1.00 93.81 84 TRP A O 1
ATOM 662 N N . LYS A 1 85 ? -1.020 10.562 -4.264 1.00 95.12 85 LYS A N 1
ATOM 663 C CA . LYS A 1 85 ? -1.121 11.842 -3.545 1.00 95.12 85 LYS A CA 1
ATOM 664 C C . LYS A 1 85 ? -2.378 12.635 -3.879 1.00 95.12 85 LYS A C 1
ATOM 666 O O . LYS A 1 85 ? -2.725 13.525 -3.104 1.00 95.12 85 LYS A O 1
ATOM 671 N N . LYS A 1 86 ? -3.077 12.361 -4.985 1.00 93.88 86 LYS A N 1
ATOM 672 C CA . LYS A 1 86 ? -4.394 12.969 -5.251 1.00 93.88 86 LYS A CA 1
ATOM 673 C C . LYS A 1 86 ? -5.429 12.498 -4.223 1.00 93.88 86 LYS A C 1
ATOM 675 O O . LYS A 1 86 ? -6.131 13.338 -3.663 1.00 93.88 86 LYS A O 1
ATOM 680 N N . HIS A 1 87 ? -5.422 11.211 -3.880 1.00 91.69 87 HIS A N 1
ATOM 681 C CA . HIS A 1 87 ? -6.464 10.552 -3.079 1.00 91.69 87 HIS A CA 1
ATOM 682 C C . HIS A 1 87 ? -6.056 10.290 -1.620 1.00 91.69 87 HIS A C 1
ATOM 684 O O . HIS A 1 87 ? -6.896 10.292 -0.722 1.00 91.69 87 HIS A O 1
ATOM 690 N N . PHE A 1 88 ? -4.760 10.130 -1.370 1.00 94.69 88 PHE A N 1
ATOM 691 C CA . PHE A 1 88 ? -4.205 9.742 -0.081 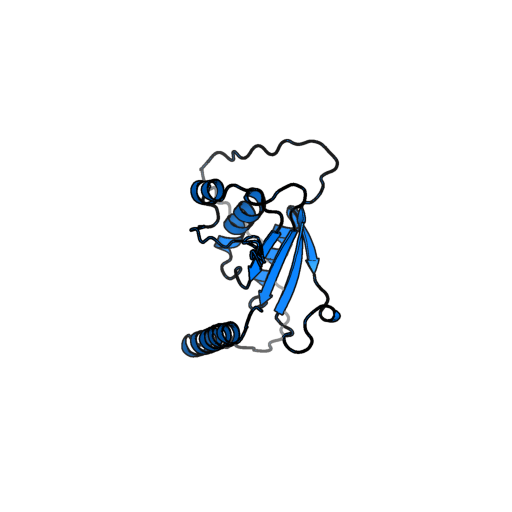1.00 94.69 88 PHE A CA 1
ATOM 692 C C . PHE A 1 88 ? -3.159 10.733 0.432 1.00 94.69 88 PHE A C 1
ATOM 694 O O . PHE A 1 88 ? -2.549 11.495 -0.323 1.00 94.69 88 PHE A O 1
ATOM 701 N N . GLU A 1 89 ? -2.920 10.695 1.738 1.00 95.56 89 GLU A N 1
ATOM 702 C CA . GLU A 1 89 ? -1.705 11.231 2.334 1.00 95.56 89 GLU A CA 1
ATOM 703 C C . GLU A 1 89 ? -0.606 10.163 2.240 1.00 95.56 89 GLU A C 1
ATOM 705 O O . GLU A 1 89 ? -0.709 9.102 2.849 1.00 95.56 89 GLU A O 1
ATOM 710 N N . VAL A 1 90 ? 0.443 10.434 1.459 1.00 95.94 90 VAL A N 1
ATOM 711 C CA . VAL A 1 90 ? 1.554 9.499 1.215 1.00 95.94 90 VAL A CA 1
ATOM 712 C C . VAL A 1 90 ? 2.792 9.976 1.969 1.00 95.94 90 VAL A C 1
ATOM 714 O O . VAL A 1 90 ? 3.329 11.047 1.674 1.00 95.94 90 VAL A O 1
ATOM 717 N N . LYS A 1 91 ? 3.269 9.176 2.926 1.00 96.88 91 LYS A N 1
ATOM 718 C CA . LYS A 1 91 ? 4.455 9.457 3.744 1.00 96.88 91 LYS A CA 1
ATOM 719 C C . LYS A 1 91 ? 5.569 8.469 3.436 1.00 96.88 91 LYS A C 1
ATOM 721 O O . LYS A 1 91 ? 5.411 7.265 3.593 1.00 96.88 91 LYS A O 1
ATOM 726 N N . THR A 1 92 ? 6.728 8.991 3.065 1.00 95.88 92 THR A N 1
ATOM 727 C CA . THR A 1 92 ? 7.952 8.205 2.891 1.00 95.88 92 THR A CA 1
ATOM 728 C C . THR A 1 92 ? 8.521 7.808 4.253 1.00 95.88 92 THR A C 1
ATOM 730 O O . THR A 1 92 ? 8.728 8.665 5.116 1.00 95.88 92 THR A O 1
ATOM 733 N N . VAL A 1 93 ? 8.809 6.524 4.463 1.00 96.06 93 VAL A N 1
ATOM 734 C CA . VAL A 1 93 ? 9.481 6.060 5.683 1.00 96.06 93 VAL A CA 1
ATOM 735 C C . VAL A 1 93 ? 10.980 6.368 5.578 1.00 96.06 93 VAL A C 1
ATOM 737 O O . VAL A 1 93 ? 11.625 5.950 4.613 1.00 96.06 93 VAL A O 1
ATOM 740 N N . PRO A 1 94 ? 11.570 7.075 6.558 1.00 94.56 94 PRO A N 1
ATOM 741 C CA . PRO A 1 94 ? 13.007 7.312 6.583 1.00 94.56 94 PRO A CA 1
ATOM 742 C C . PRO A 1 94 ? 13.795 6.006 6.687 1.00 94.56 94 PRO A C 1
ATOM 744 O O . PRO A 1 94 ? 13.442 5.128 7.474 1.00 94.56 94 PRO A O 1
ATOM 747 N N . ARG A 1 95 ? 14.936 5.924 5.996 1.00 91.69 95 ARG A N 1
ATOM 748 C CA . ARG A 1 95 ? 15.832 4.754 6.051 1.00 91.69 95 ARG A CA 1
ATOM 749 C C . ARG A 1 95 ? 16.316 4.414 7.460 1.00 91.69 95 ARG A C 1
ATOM 751 O O . ARG A 1 95 ? 16.539 3.255 7.766 1.00 91.69 95 ARG A O 1
ATOM 758 N N . THR A 1 96 ? 16.424 5.404 8.344 1.00 93.81 96 THR A N 1
ATOM 759 C CA . THR A 1 96 ? 16.782 5.198 9.758 1.00 93.81 96 THR A CA 1
ATOM 760 C C . THR A 1 96 ? 15.735 4.413 10.550 1.00 93.81 96 THR A C 1
ATOM 762 O O . THR A 1 96 ? 16.042 3.927 11.633 1.00 93.81 96 THR A O 1
ATOM 765 N N . LYS A 1 97 ? 14.507 4.300 10.031 1.00 94.69 97 LYS A N 1
ATOM 766 C CA . LYS A 1 97 ? 13.437 3.465 10.590 1.00 94.69 97 LYS A CA 1
ATOM 767 C C . LYS A 1 97 ? 13.333 2.094 9.916 1.00 94.69 97 LYS A C 1
ATOM 769 O O . LYS A 1 97 ? 12.487 1.302 10.314 1.00 94.69 97 LYS A O 1
ATOM 774 N N . MET A 1 98 ? 14.142 1.832 8.891 1.00 94.25 98 MET A N 1
ATOM 775 C CA . MET A 1 98 ? 14.219 0.527 8.240 1.00 94.25 98 MET A CA 1
ATOM 776 C C . MET A 1 98 ? 15.208 -0.373 8.979 1.00 94.25 98 MET A C 1
ATOM 778 O O . MET A 1 98 ? 16.053 0.098 9.744 1.00 94.25 98 MET A O 1
ATOM 782 N N . ASP A 1 99 ? 15.112 -1.677 8.732 1.00 95.00 99 ASP A N 1
ATOM 783 C CA . ASP A 1 99 ? 16.084 -2.630 9.250 1.00 95.00 99 ASP A CA 1
ATOM 784 C C . ASP A 1 99 ? 17.495 -2.308 8.723 1.00 95.00 99 ASP A C 1
ATOM 786 O O . ASP A 1 99 ? 17.698 -2.034 7.537 1.00 95.00 99 ASP A O 1
ATOM 790 N N . ILE A 1 100 ? 18.487 -2.337 9.617 1.00 93.38 100 ILE A N 1
ATOM 791 C CA . ILE A 1 100 ? 19.864 -1.947 9.292 1.00 93.38 100 ILE A CA 1
ATOM 792 C C . ILE A 1 100 ? 20.511 -2.869 8.252 1.00 93.38 100 ILE A C 1
ATOM 794 O O . ILE A 1 100 ? 21.337 -2.407 7.460 1.00 93.38 100 ILE A O 1
ATOM 798 N N . LYS A 1 101 ? 20.135 -4.154 8.252 1.00 95.81 101 LYS A N 1
ATOM 799 C CA . LYS A 1 101 ? 20.659 -5.199 7.371 1.00 95.81 101 LYS A CA 1
ATOM 800 C C . LYS A 1 101 ? 19.849 -5.292 6.079 1.00 95.81 101 LYS A C 1
ATOM 802 O O . LYS A 1 101 ? 20.441 -5.497 5.022 1.00 95.81 101 LYS A O 1
ATOM 807 N N . TYR A 1 102 ? 18.528 -5.144 6.151 1.00 91.69 102 TYR A N 1
ATOM 808 C CA . TYR A 1 102 ? 17.618 -5.319 5.014 1.00 91.69 102 TYR A CA 1
ATOM 809 C C . TYR A 1 102 ? 17.149 -3.977 4.443 1.00 91.69 102 TYR A C 1
ATOM 811 O O . TYR A 1 102 ? 15.971 -3.626 4.486 1.00 91.69 102 TYR A O 1
ATOM 819 N N . GLN A 1 103 ? 18.093 -3.227 3.878 1.00 91.81 103 GLN A N 1
ATOM 820 C CA . GLN A 1 103 ? 17.829 -1.964 3.192 1.00 91.81 103 GLN A CA 1
ATOM 821 C C . GLN A 1 103 ? 18.656 -1.849 1.910 1.00 91.81 103 GLN A C 1
ATOM 823 O O . GLN A 1 103 ? 19.783 -2.337 1.829 1.00 91.81 103 GLN A O 1
ATOM 828 N N . HIS A 1 104 ? 18.119 -1.139 0.924 1.00 93.12 104 HIS A N 1
ATOM 829 C CA . HIS A 1 104 ? 18.801 -0.841 -0.331 1.00 93.12 104 HIS A CA 1
ATOM 830 C C . HIS A 1 104 ? 18.451 0.589 -0.771 1.00 93.12 104 HIS A C 1
ATOM 832 O O . HIS A 1 104 ? 17.324 1.011 -0.522 1.00 93.12 104 HIS A O 1
ATOM 838 N N . PRO A 1 105 ? 19.361 1.354 -1.410 1.00 90.75 105 PRO A N 1
ATOM 839 C CA . PRO A 1 105 ? 19.066 2.719 -1.856 1.00 90.75 105 PRO A CA 1
ATOM 840 C C . PRO A 1 105 ? 17.850 2.850 -2.776 1.00 90.75 105 PRO A C 1
ATOM 842 O O . PRO A 1 105 ? 17.179 3.873 -2.721 1.00 90.75 105 PRO A O 1
ATOM 845 N N . SER A 1 106 ? 17.561 1.821 -3.574 1.00 91.75 106 SER A N 1
ATOM 846 C CA . SER A 1 106 ? 16.401 1.800 -4.472 1.00 91.75 106 SER A CA 1
ATOM 847 C C . SER A 1 106 ? 15.118 1.298 -3.810 1.00 91.75 106 SER A C 1
ATOM 849 O O . SER A 1 106 ? 14.062 1.402 -4.417 1.00 91.75 106 SER A O 1
ATOM 851 N N . ILE A 1 107 ? 15.177 0.738 -2.595 1.00 93.31 107 ILE A N 1
ATOM 852 C CA . ILE A 1 107 ? 13.979 0.275 -1.884 1.00 93.31 107 ILE A CA 1
ATOM 853 C C . ILE A 1 107 ? 13.450 1.421 -1.034 1.00 93.31 107 ILE A C 1
ATOM 855 O O . ILE A 1 107 ? 14.136 1.912 -0.135 1.00 93.31 107 ILE A O 1
ATOM 859 N N . GLN A 1 108 ? 12.201 1.793 -1.283 1.00 93.38 108 GLN A N 1
ATOM 860 C CA . GLN A 1 108 ? 11.504 2.820 -0.536 1.00 93.38 108 GLN A CA 1
ATOM 861 C C . GLN A 1 108 ? 10.229 2.246 0.080 1.00 93.38 108 GLN A C 1
ATOM 863 O O . GLN A 1 108 ? 9.443 1.572 -0.584 1.00 93.38 108 GLN A O 1
ATOM 868 N N . LEU A 1 109 ? 10.035 2.520 1.371 1.00 95.81 109 LEU A N 1
ATOM 869 C CA . LEU A 1 109 ? 8.792 2.207 2.067 1.00 95.81 109 LEU A CA 1
ATOM 870 C C . LEU A 1 109 ? 7.907 3.453 2.167 1.00 95.81 109 LEU A C 1
ATOM 872 O O . LEU A 1 109 ? 8.413 4.560 2.404 1.00 95.81 109 LEU A O 1
ATOM 876 N N . TYR A 1 110 ? 6.599 3.251 2.053 1.00 95.94 110 TYR A N 1
ATOM 877 C CA . TYR A 1 110 ? 5.566 4.270 2.192 1.00 95.94 110 TYR A CA 1
ATOM 878 C C . TYR A 1 110 ? 4.522 3.850 3.222 1.00 95.94 110 TYR A C 1
ATOM 880 O O . TYR A 1 110 ? 4.144 2.683 3.303 1.00 95.94 110 TYR A O 1
ATOM 888 N N . ILE A 1 111 ? 4.043 4.833 3.978 1.00 96.88 111 ILE A N 1
ATOM 889 C CA . ILE A 1 111 ? 2.835 4.754 4.794 1.00 96.88 111 ILE A CA 1
ATOM 890 C C . ILE A 1 111 ? 1.806 5.651 4.117 1.00 96.88 111 ILE A C 1
ATOM 892 O O . ILE A 1 111 ? 2.060 6.843 3.925 1.00 96.88 111 ILE A O 1
ATOM 896 N N . ILE A 1 112 ? 0.666 5.084 3.748 1.00 95.56 112 ILE A N 1
ATOM 897 C CA . ILE A 1 112 ? -0.399 5.784 3.037 1.00 95.56 112 ILE A CA 1
ATOM 898 C C . ILE A 1 112 ? -1.665 5.736 3.886 1.00 95.56 112 ILE A C 1
ATOM 900 O O . ILE A 1 112 ? -2.066 4.674 4.361 1.00 95.56 112 ILE A O 1
ATOM 904 N N . THR A 1 113 ? -2.296 6.888 4.075 1.00 95.44 113 THR A N 1
ATOM 905 C CA . THR A 1 113 ? -3.546 7.026 4.830 1.00 95.44 113 THR A CA 1
ATOM 906 C C . THR A 1 113 ? -4.573 7.802 4.014 1.00 95.44 113 THR A C 1
ATOM 908 O O . THR A 1 113 ? -4.214 8.628 3.171 1.00 95.44 113 THR A O 1
ATOM 911 N N . LEU A 1 114 ? -5.865 7.552 4.240 1.00 89.56 114 LEU A N 1
ATOM 912 C CA . LEU A 1 114 ? -6.928 8.319 3.582 1.00 89.56 114 LEU A CA 1
ATOM 913 C C . LEU A 1 114 ? -6.810 9.809 3.913 1.00 89.56 114 LEU A C 1
ATOM 915 O O . LEU A 1 114 ? -6.538 10.186 5.054 1.00 89.56 114 LEU A O 1
ATOM 919 N N . LYS A 1 115 ? -7.057 10.668 2.920 1.00 87.06 115 LYS A N 1
ATOM 920 C CA . LYS A 1 115 ? -7.242 12.095 3.186 1.00 87.06 115 LYS A CA 1
ATOM 921 C C . LYS A 1 115 ? -8.583 12.301 3.876 1.00 87.06 115 LYS A C 1
ATOM 923 O O . LYS A 1 115 ? -9.635 12.034 3.297 1.00 87.06 115 LYS A O 1
ATOM 928 N N . THR A 1 116 ? -8.563 12.838 5.088 1.00 73.44 116 THR A N 1
ATOM 929 C CA . THR A 1 116 ? -9.763 13.412 5.694 1.00 73.44 116 THR A CA 1
ATOM 930 C C . THR A 1 116 ? -10.120 14.675 4.924 1.00 73.44 116 THR A C 1
ATOM 932 O O . THR A 1 116 ? -9.476 15.711 5.077 1.00 73.44 116 THR A O 1
ATOM 935 N N . THR A 1 117 ? -11.123 14.579 4.056 1.00 60.31 117 THR A N 1
ATOM 936 C CA . THR A 1 117 ? -11.711 15.763 3.432 1.00 60.31 117 THR A CA 1
ATOM 937 C C . THR A 1 117 ? -12.622 16.394 4.477 1.00 60.31 117 THR A C 1
ATOM 939 O O . THR A 1 117 ? -13.680 15.850 4.788 1.00 60.31 117 THR A O 1
ATOM 942 N N . GLU A 1 118 ? -12.202 17.502 5.084 1.00 49.12 118 GLU A N 1
ATOM 943 C CA . GLU A 1 118 ? -13.108 18.325 5.888 1.00 49.12 118 GLU A CA 1
ATOM 944 C C . GLU A 1 118 ? -14.138 18.971 4.945 1.00 49.12 118 GLU A C 1
ATOM 946 O O . GLU A 1 118 ? -13.915 20.049 4.404 1.00 49.12 118 GLU A O 1
ATOM 951 N N . GLY A 1 119 ? -15.249 18.273 4.685 1.00 41.97 119 GLY A N 1
ATOM 952 C CA . GLY A 1 119 ? -16.364 18.787 3.886 1.00 41.97 119 GLY A CA 1
ATOM 953 C C . GLY A 1 119 ? -17.037 17.720 3.024 1.00 41.97 119 GLY A C 1
ATOM 954 O O . GLY A 1 119 ? -16.414 17.129 2.152 1.00 41.97 119 GLY A O 1
ATOM 955 N N . ASN A 1 120 ? -18.322 17.493 3.292 1.00 45.19 120 ASN A N 1
ATOM 956 C CA . ASN A 1 120 ? -19.231 16.544 2.646 1.00 45.19 120 ASN A CA 1
ATOM 957 C C . ASN A 1 120 ? -19.048 16.372 1.125 1.00 45.19 120 ASN A C 1
ATOM 959 O O . ASN A 1 120 ? -19.393 17.268 0.359 1.00 45.19 120 ASN A O 1
ATOM 963 N N . THR A 1 121 ? -18.715 15.153 0.705 1.00 36.28 121 THR A N 1
ATOM 964 C CA . THR A 1 121 ? -19.286 14.549 -0.508 1.00 36.28 121 THR A CA 1
ATOM 965 C C . THR A 1 121 ? -19.349 13.043 -0.298 1.00 36.28 121 THR A C 1
ATOM 967 O O . THR A 1 121 ? -18.345 12.408 0.020 1.00 36.28 121 THR A O 1
ATOM 970 N N . SER A 1 122 ? -20.551 12.489 -0.408 1.00 37.19 122 SER A N 1
ATOM 971 C CA . SER A 1 122 ? -20.789 11.057 -0.537 1.00 37.19 122 SER A CA 1
ATOM 972 C C . SER A 1 122 ? -19.969 10.517 -1.708 1.00 37.19 122 SER A C 1
ATOM 974 O O . SER A 1 122 ? -20.048 11.042 -2.817 1.00 37.19 122 SER A O 1
ATOM 976 N N . PHE A 1 123 ? -19.165 9.486 -1.458 1.00 37.44 123 PHE A N 1
ATOM 977 C CA . PHE A 1 123 ? -18.561 8.697 -2.524 1.00 37.44 123 PHE A CA 1
ATOM 978 C C . PHE A 1 123 ? -19.668 7.852 -3.164 1.00 37.44 123 PHE A C 1
ATOM 980 O O . PHE A 1 123 ? -20.044 6.822 -2.613 1.00 37.44 123 PHE A O 1
ATOM 987 N N . ASP A 1 124 ? -20.197 8.303 -4.300 1.00 33.03 124 ASP A N 1
ATOM 988 C CA . ASP A 1 124 ? -21.001 7.470 -5.197 1.00 33.03 124 ASP A CA 1
ATOM 989 C C . ASP A 1 124 ? -20.068 6.833 -6.243 1.00 33.03 124 ASP A C 1
ATOM 991 O O . ASP A 1 124 ? -19.479 7.553 -7.055 1.00 33.03 124 ASP A O 1
ATOM 995 N N . PRO A 1 125 ? -19.889 5.499 -6.257 1.00 41.00 125 PRO A N 1
ATOM 996 C CA . PRO A 1 125 ? -19.057 4.829 -7.242 1.00 41.00 125 PRO A CA 1
ATOM 997 C C . PRO A 1 125 ? -19.902 4.442 -8.459 1.00 41.00 125 PRO A C 1
ATOM 999 O O . PRO A 1 125 ? -20.302 3.291 -8.605 1.00 41.00 125 PRO A O 1
ATOM 1002 N N . LEU A 1 126 ? -20.174 5.398 -9.348 1.00 36.16 126 LEU A N 1
ATOM 1003 C CA . LEU A 1 126 ? -20.706 5.120 -10.685 1.00 36.16 126 LEU A CA 1
ATOM 1004 C C . LEU A 1 126 ? -20.096 6.105 -11.689 1.00 36.16 126 LEU A C 1
ATOM 1006 O O . LEU A 1 126 ? -20.546 7.242 -11.801 1.00 36.16 126 LEU A O 1
ATOM 1010 N N . LEU A 1 127 ? -19.076 5.667 -12.432 1.00 39.88 127 LEU A N 1
ATOM 1011 C CA . LEU A 1 127 ? -18.657 6.340 -13.662 1.00 39.88 127 LEU A CA 1
ATOM 1012 C C . LEU A 1 127 ? -19.173 5.547 -14.861 1.00 39.88 127 LEU A C 1
ATOM 1014 O O . LEU A 1 127 ? -18.779 4.411 -15.117 1.00 39.88 127 LEU A O 1
ATOM 1018 N N . GLU A 1 128 ? -20.119 6.184 -15.537 1.00 32.41 128 GLU A N 1
ATOM 1019 C CA . GLU A 1 128 ? -20.806 5.751 -16.741 1.00 32.41 128 GLU A CA 1
ATOM 1020 C C . GLU A 1 128 ? -19.876 5.847 -17.962 1.00 32.41 128 GLU A C 1
ATOM 1022 O O . GLU A 1 128 ? -19.147 6.822 -18.150 1.00 32.41 128 GLU A O 1
ATOM 1027 N N . ASN A 1 129 ? -19.905 4.807 -18.796 1.00 35.03 129 ASN A N 1
ATOM 1028 C CA . ASN A 1 129 ? -19.207 4.738 -20.075 1.00 35.03 129 ASN A CA 1
ATOM 1029 C C . ASN A 1 129 ? -19.741 5.794 -21.055 1.00 35.03 129 ASN A C 1
ATOM 1031 O O . ASN A 1 129 ? -20.947 5.886 -21.266 1.00 35.03 129 ASN A O 1
ATOM 1035 N N . GLY A 1 130 ? -18.846 6.489 -21.758 1.00 28.67 130 GLY A N 1
ATOM 1036 C CA . GLY A 1 130 ? -19.218 7.378 -22.857 1.00 28.67 130 GLY A CA 1
ATOM 1037 C C . GLY A 1 130 ? -18.088 7.551 -23.863 1.00 28.67 130 GLY A C 1
ATOM 1038 O O . GLY A 1 130 ? -17.222 8.404 -23.700 1.00 28.67 130 GLY A O 1
ATOM 1039 N N . ALA A 1 131 ? -18.106 6.736 -24.916 1.00 28.05 131 ALA A N 1
ATOM 1040 C CA . ALA A 1 131 ? -17.382 7.008 -26.151 1.00 28.05 131 ALA A CA 1
ATOM 1041 C C . ALA A 1 131 ? -17.849 8.347 -26.758 1.00 28.05 131 ALA A C 1
ATOM 1043 O O . ALA A 1 131 ? -19.016 8.706 -26.609 1.00 28.05 131 ALA A O 1
ATOM 1044 N N . THR A 1 132 ? -16.985 9.063 -27.487 1.00 26.11 132 THR A N 1
ATOM 1045 C CA . THR A 1 132 ? -17.036 9.242 -28.960 1.00 26.11 132 THR A CA 1
ATOM 1046 C C . THR A 1 132 ? -16.141 10.424 -29.395 1.00 26.11 13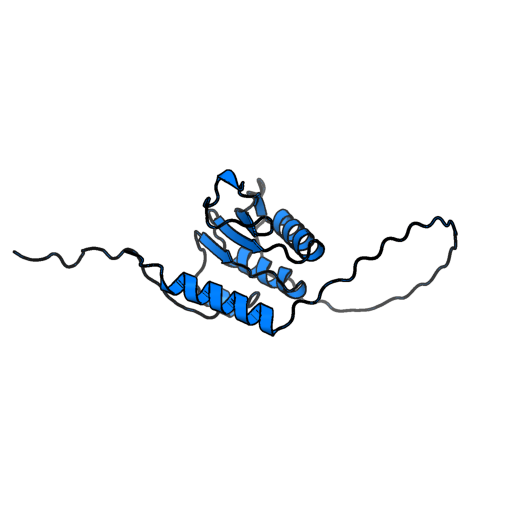2 THR A C 1
ATOM 1048 O O . THR A 1 132 ? -16.267 11.538 -28.906 1.00 26.11 132 THR A O 1
ATOM 1051 N N . GLU A 1 133 ? -15.301 10.125 -30.388 1.00 27.23 133 GLU A N 1
ATOM 1052 C CA . GLU A 1 133 ? -14.883 10.950 -31.534 1.00 27.23 133 GLU A CA 1
ATOM 1053 C C . GLU A 1 133 ? -13.793 12.035 -31.489 1.00 27.23 133 GLU A C 1
ATOM 1055 O O . GLU A 1 133 ? -13.670 12.904 -30.634 1.00 27.23 133 GLU A O 1
ATOM 1060 N N . LYS A 1 134 ? -13.004 11.912 -32.560 1.00 27.92 134 LYS A N 1
ATOM 1061 C CA . LYS A 1 134 ? -11.824 12.634 -33.013 1.00 27.92 134 LYS A CA 1
ATOM 1062 C C . LYS A 1 134 ? -12.209 14.010 -33.548 1.00 27.92 134 LYS A C 1
ATOM 1064 O O . LYS A 1 134 ? -13.250 14.137 -34.182 1.00 27.92 134 LYS A O 1
ATOM 1069 N N . THR A 1 135 ? -11.298 14.979 -33.491 1.00 23.94 135 THR A N 1
ATOM 1070 C CA . THR A 1 135 ? -11.131 15.954 -34.584 1.00 23.94 135 THR A CA 1
ATOM 1071 C C . THR A 1 135 ? -9.690 16.459 -34.604 1.00 23.94 135 THR A C 1
ATOM 1073 O O . THR A 1 135 ? -9.189 17.011 -33.629 1.00 23.94 135 THR A O 1
ATOM 1076 N N . GLU A 1 136 ? -9.037 16.228 -35.737 1.00 27.17 136 GLU A N 1
ATOM 1077 C CA . GLU A 1 136 ? -7.730 16.746 -36.132 1.00 27.17 136 GLU A CA 1
ATOM 1078 C C . GLU A 1 136 ? -7.803 18.262 -36.370 1.00 27.17 136 GLU A C 1
ATOM 1080 O O . GLU A 1 136 ? -8.759 18.743 -36.985 1.00 27.17 136 GLU A O 1
ATOM 1085 N N . LYS A 1 137 ? -6.769 19.017 -35.975 1.00 26.44 137 LYS A N 1
ATOM 1086 C CA . LYS A 1 137 ? -6.419 20.256 -36.682 1.00 26.44 137 LYS A CA 1
ATOM 1087 C C . LYS A 1 137 ? -4.950 20.635 -36.495 1.00 26.44 137 LYS A C 1
ATOM 1089 O O . LYS A 1 137 ? -4.547 21.122 -35.442 1.00 26.44 137 LYS A O 1
ATOM 1094 N N . ASP A 1 138 ? -4.195 20.447 -37.571 1.00 24.25 138 ASP A N 1
ATOM 1095 C CA . ASP A 1 138 ? -2.897 21.065 -37.827 1.00 24.25 138 ASP A CA 1
ATOM 1096 C C . ASP A 1 138 ? -2.980 22.595 -37.752 1.00 24.25 138 ASP A C 1
ATOM 1098 O O . ASP A 1 138 ? -3.867 23.195 -38.360 1.00 24.25 138 ASP A O 1
ATOM 1102 N N . THR A 1 139 ? -1.988 23.232 -37.125 1.00 25.72 139 THR A N 1
ATOM 1103 C CA . THR A 1 139 ? -1.417 24.485 -37.650 1.00 25.72 139 THR A CA 1
ATOM 1104 C C . THR A 1 139 ? 0.014 24.685 -37.149 1.00 25.72 139 THR A C 1
ATOM 1106 O O . THR A 1 139 ? 0.292 24.670 -35.956 1.00 25.72 139 THR A O 1
ATOM 1109 N N . SER A 1 140 ? 0.899 24.868 -38.125 1.00 29.52 140 SER A N 1
ATOM 1110 C CA . SER A 1 140 ? 2.336 25.135 -38.060 1.00 29.52 140 SER A CA 1
ATOM 1111 C C . SER A 1 140 ? 2.698 26.452 -37.359 1.00 29.52 140 SER A C 1
ATOM 1113 O O . SER A 1 140 ? 2.089 27.481 -37.646 1.00 29.52 140 SER A O 1
ATOM 1115 N N . SER A 1 141 ? 3.781 26.447 -36.574 1.00 28.33 141 SER A N 1
ATOM 1116 C CA . SER A 1 141 ? 4.785 27.520 -36.640 1.00 28.33 141 SER A CA 1
ATOM 1117 C C . SER A 1 141 ? 6.132 27.085 -36.059 1.00 28.33 141 SER A C 1
ATOM 1119 O O . SER A 1 141 ? 6.218 26.544 -34.961 1.00 28.33 141 SER A O 1
ATOM 1121 N N . ARG A 1 142 ? 7.163 27.366 -36.850 1.00 27.09 142 ARG A N 1
ATOM 1122 C CA . ARG A 1 142 ? 8.585 27.051 -36.724 1.00 27.09 142 ARG A CA 1
ATOM 1123 C C . ARG A 1 142 ? 9.316 28.119 -35.902 1.00 27.09 142 ARG A C 1
ATOM 1125 O O . ARG A 1 142 ? 9.150 29.295 -36.211 1.00 27.09 142 ARG A O 1
ATOM 1132 N N . VAL A 1 143 ? 10.178 27.717 -34.969 1.00 31.39 143 VAL A N 1
ATOM 1133 C CA . VAL A 1 143 ? 11.349 28.496 -34.520 1.00 31.39 143 VAL A CA 1
ATOM 1134 C C . VAL A 1 143 ? 12.462 27.526 -34.126 1.00 31.39 143 VAL A C 1
ATOM 1136 O O . VAL A 1 143 ? 12.243 26.601 -33.349 1.00 31.39 143 VAL A O 1
ATOM 1139 N N . GLU A 1 144 ? 13.613 27.721 -34.759 1.00 30.00 144 GLU A N 1
ATOM 1140 C CA . GLU A 1 144 ? 14.890 27.050 -34.518 1.00 30.00 144 GLU A CA 1
ATOM 1141 C C . GLU A 1 144 ? 15.609 27.772 -33.371 1.00 30.00 144 GLU A C 1
ATOM 1143 O O . GLU A 1 144 ? 15.532 28.996 -33.307 1.00 30.00 144 GLU A O 1
ATOM 1148 N N . ASP A 1 145 ? 16.303 27.031 -32.507 1.00 29.52 145 ASP A N 1
ATOM 1149 C CA . ASP A 1 145 ? 17.589 27.450 -31.935 1.00 29.52 145 ASP A CA 1
ATOM 1150 C C . ASP A 1 145 ? 18.327 26.214 -31.388 1.00 29.52 145 ASP A C 1
ATOM 1152 O O . ASP A 1 145 ? 17.802 25.442 -30.583 1.00 29.52 145 ASP A O 1
ATOM 1156 N N . GLU A 1 146 ? 19.541 26.013 -31.899 1.00 32.38 146 GLU A N 1
ATOM 1157 C CA . GLU A 1 146 ? 20.505 24.981 -31.510 1.00 32.38 146 GLU A CA 1
ATOM 1158 C C . GLU A 1 146 ? 21.224 25.339 -30.197 1.00 32.38 146 GLU A C 1
ATOM 1160 O O . GLU A 1 146 ? 21.426 26.517 -29.913 1.00 32.38 146 GLU A O 1
ATOM 1165 N N . VAL A 1 147 ? 21.679 24.327 -29.440 1.00 31.08 147 VAL A N 1
ATOM 1166 C CA . VAL A 1 147 ? 23.073 24.172 -28.950 1.00 31.08 147 VAL A CA 1
ATOM 1167 C C . VAL A 1 147 ? 23.228 22.804 -28.258 1.00 31.08 147 VAL A C 1
ATOM 1169 O O . VAL A 1 147 ? 22.537 22.485 -27.291 1.00 31.08 147 VAL A O 1
ATOM 1172 N N . ASP A 1 148 ? 24.184 22.024 -28.767 1.00 31.02 148 ASP A N 1
ATOM 1173 C CA . ASP A 1 148 ? 24.648 20.705 -28.321 1.00 31.02 148 ASP A CA 1
ATOM 1174 C C . ASP A 1 148 ? 25.157 20.635 -26.873 1.00 31.02 148 ASP A C 1
ATOM 1176 O O . ASP A 1 148 ? 25.857 21.550 -26.437 1.00 31.02 148 ASP A O 1
ATOM 1180 N N . LYS A 1 149 ? 24.955 19.471 -26.217 1.00 32.59 149 LYS A N 1
ATOM 1181 C CA . LYS A 1 149 ? 26.012 18.648 -25.567 1.00 32.59 149 LYS A CA 1
ATOM 1182 C C . LYS A 1 149 ? 25.562 17.183 -25.396 1.00 32.59 149 LYS A C 1
ATOM 1184 O O . LYS A 1 149 ? 24.720 16.884 -24.555 1.00 32.59 149 LYS A O 1
ATOM 1189 N N . GLU A 1 150 ? 26.179 16.272 -26.148 1.00 32.66 150 GLU A N 1
ATOM 1190 C CA . GLU A 1 150 ? 26.084 14.813 -25.981 1.00 32.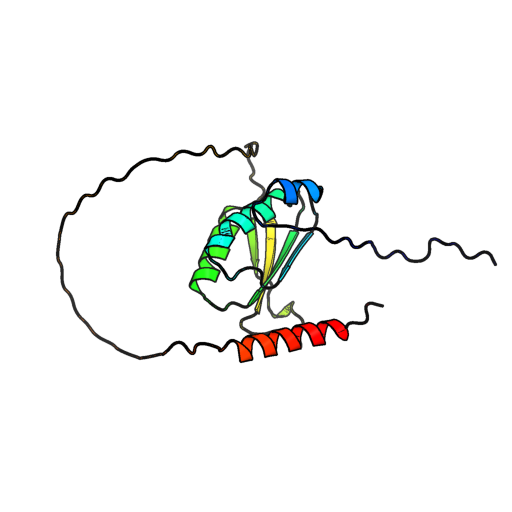66 150 GLU A CA 1
ATOM 1191 C C . GLU A 1 150 ? 26.816 14.308 -24.720 1.00 32.66 150 GLU A C 1
ATOM 1193 O O . GLU A 1 150 ? 27.953 14.707 -24.460 1.00 32.66 150 GLU A O 1
ATOM 1198 N N . VAL A 1 151 ? 26.216 13.342 -24.008 1.00 32.78 151 VAL A N 1
ATOM 1199 C CA . VAL A 1 151 ? 26.917 12.265 -23.274 1.00 32.78 151 VAL A CA 1
ATOM 1200 C C . VAL A 1 151 ? 26.072 10.979 -23.408 1.00 32.78 151 VAL A C 1
ATOM 1202 O O . VAL A 1 151 ? 24.881 11.031 -23.100 1.00 32.78 151 VAL A O 1
ATOM 1205 N N . PRO A 1 152 ? 26.621 9.830 -23.852 1.00 38.06 152 PRO A N 1
ATOM 1206 C CA . PRO A 1 152 ? 25.845 8.607 -24.049 1.00 38.06 152 PRO A CA 1
ATOM 1207 C C . PRO A 1 152 ? 25.763 7.767 -22.768 1.00 38.06 152 PRO A C 1
ATOM 1209 O O . PRO A 1 152 ? 26.777 7.513 -22.118 1.00 38.06 152 PRO A O 1
ATOM 1212 N N . THR A 1 153 ? 24.573 7.253 -22.452 1.00 35.16 153 THR A N 1
ATOM 1213 C CA . THR A 1 153 ? 24.410 6.152 -21.489 1.00 35.16 153 THR A CA 1
ATOM 1214 C C . THR A 1 153 ? 23.364 5.183 -22.026 1.00 35.16 153 THR A C 1
ATOM 1216 O O . THR A 1 153 ? 22.180 5.503 -22.084 1.00 35.16 153 THR A O 1
ATOM 1219 N N . GLU A 1 154 ? 23.821 4.016 -22.475 1.00 40.19 154 GLU A N 1
ATOM 1220 C CA . GLU A 1 154 ? 22.960 2.906 -22.881 1.00 40.19 154 GLU A CA 1
ATOM 1221 C C . GLU A 1 154 ? 22.184 2.347 -21.670 1.00 40.19 154 GLU A C 1
ATOM 1223 O O . GLU A 1 154 ? 22.770 2.188 -20.594 1.00 40.19 154 GLU A O 1
ATOM 1228 N N . PRO A 1 155 ? 20.895 1.991 -21.813 1.00 39.75 155 PRO A N 1
ATOM 1229 C CA . PRO A 1 155 ? 20.176 1.230 -20.800 1.00 39.75 155 PRO A CA 1
ATOM 1230 C C . PRO A 1 155 ? 20.622 -0.239 -20.846 1.00 39.75 155 PRO A C 1
ATOM 1232 O O . PRO A 1 155 ? 20.392 -0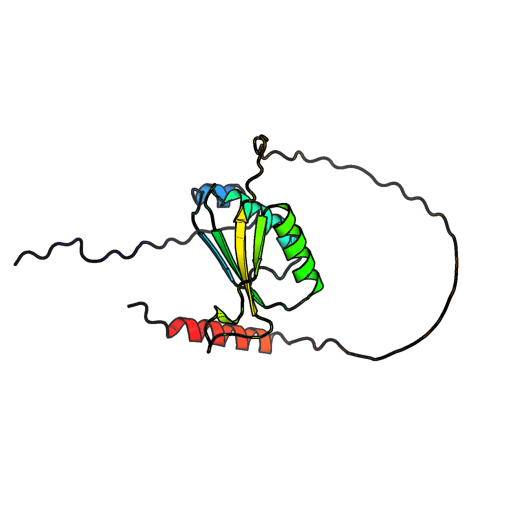.949 -21.826 1.00 39.75 155 PRO A O 1
ATOM 1235 N N . GLN A 1 156 ? 21.258 -0.718 -19.775 1.00 44.91 156 GLN A N 1
ATOM 1236 C CA . GLN A 1 156 ? 21.543 -2.143 -19.613 1.00 44.91 156 GLN A CA 1
ATOM 1237 C C . GLN A 1 156 ? 20.232 -2.898 -19.352 1.00 44.91 156 GLN A C 1
ATOM 1239 O O . GLN A 1 156 ? 19.651 -2.810 -18.273 1.00 44.91 156 GLN A O 1
ATOM 1244 N N . ASN A 1 157 ? 19.768 -3.640 -20.360 1.00 50.19 157 ASN A N 1
ATOM 1245 C CA . ASN A 1 157 ? 18.672 -4.595 -20.233 1.00 50.19 157 ASN A CA 1
ATOM 1246 C C . ASN A 1 157 ? 19.122 -5.766 -19.350 1.00 50.19 157 ASN A C 1
ATOM 1248 O O . ASN A 1 157 ? 19.910 -6.607 -19.785 1.00 50.19 157 ASN A O 1
ATOM 1252 N N . LEU A 1 158 ? 18.614 -5.814 -18.117 1.00 49.00 158 LEU A N 1
ATOM 1253 C CA . LEU A 1 158 ? 18.694 -6.998 -17.266 1.00 49.00 158 LEU A CA 1
ATOM 1254 C C . LEU A 1 158 ? 17.977 -8.150 -17.961 1.00 49.00 158 LEU A C 1
ATOM 1256 O O . LEU A 1 158 ? 16.851 -8.022 -18.437 1.00 49.00 158 LEU A O 1
ATOM 1260 N N . SER A 1 159 ? 18.660 -9.276 -18.035 1.00 63.34 159 SER A N 1
ATOM 1261 C CA . SER A 1 159 ? 18.177 -10.441 -18.758 1.00 63.34 159 SER A CA 1
ATOM 1262 C C . SER A 1 159 ? 17.268 -11.310 -17.883 1.00 63.34 159 SER A C 1
ATOM 1264 O O . SER A 1 159 ? 17.434 -11.386 -16.664 1.00 63.34 159 SER A O 1
ATOM 1266 N N . ASP A 1 160 ? 16.332 -12.034 -18.501 1.00 49.47 160 ASP A N 1
ATOM 1267 C CA . ASP A 1 160 ? 15.359 -12.894 -17.802 1.00 49.47 160 ASP A CA 1
ATOM 1268 C C . ASP A 1 160 ? 16.000 -13.926 -16.851 1.00 49.47 160 ASP A C 1
ATOM 1270 O O . ASP A 1 160 ? 15.365 -14.399 -15.904 1.00 49.47 160 ASP A O 1
ATOM 1274 N N . TRP A 1 161 ? 17.268 -14.298 -17.080 1.00 43.47 161 TRP A N 1
ATOM 1275 C CA . TRP A 1 161 ? 17.997 -15.208 -16.193 1.00 43.47 161 TRP A CA 1
ATOM 1276 C C . TRP A 1 161 ? 18.420 -14.538 -14.879 1.00 43.47 161 TRP A C 1
ATOM 1278 O O . TRP A 1 161 ? 18.430 -15.197 -13.835 1.00 43.47 161 TRP A O 1
ATOM 1288 N N . GLU A 1 162 ? 18.738 -13.243 -14.909 1.00 50.12 162 GLU A N 1
ATOM 1289 C CA . GLU A 1 162 ? 19.105 -12.458 -13.728 1.00 50.12 162 GLU A CA 1
ATOM 1290 C C . GLU A 1 162 ? 17.873 -12.230 -12.863 1.00 50.12 162 GLU A C 1
ATOM 1292 O O . GLU A 1 162 ? 17.916 -12.514 -11.666 1.00 50.12 162 GLU A O 1
ATOM 1297 N N . ALA A 1 163 ? 16.750 -11.857 -13.484 1.00 54.12 163 ALA A N 1
ATOM 1298 C CA . ALA A 1 163 ? 15.465 -11.688 -12.808 1.00 54.12 163 ALA A CA 1
ATOM 1299 C C . ALA A 1 163 ? 15.056 -12.950 -12.021 1.00 54.12 163 ALA A C 1
ATOM 1301 O O . ALA A 1 163 ? 14.844 -12.895 -10.808 1.00 54.12 163 ALA A O 1
ATOM 1302 N N . ARG A 1 164 ? 15.093 -14.127 -12.663 1.00 63.72 164 ARG A N 1
ATOM 1303 C CA . ARG A 1 164 ? 14.761 -15.414 -12.015 1.00 63.72 164 ARG A CA 1
ATOM 1304 C C . ARG A 1 164 ? 15.702 -15.783 -10.868 1.00 63.72 164 ARG A C 1
ATOM 1306 O O . ARG A 1 164 ? 15.299 -16.450 -9.912 1.00 63.72 164 ARG A O 1
ATOM 1313 N N . ARG A 1 165 ? 16.974 -15.379 -10.941 1.00 60.59 165 ARG A N 1
ATOM 1314 C CA . ARG A 1 165 ? 17.948 -15.626 -9.869 1.00 60.59 165 ARG A CA 1
ATOM 1315 C C . ARG A 1 165 ? 17.642 -14.784 -8.629 1.00 60.59 165 ARG A C 1
ATOM 1317 O O . ARG A 1 165 ? 17.790 -15.294 -7.516 1.00 60.59 165 ARG A O 1
ATOM 1324 N N . TYR A 1 166 ? 17.215 -13.536 -8.808 1.00 52.66 166 TYR A N 1
ATOM 1325 C CA . TYR A 1 166 ? 16.823 -12.662 -7.700 1.00 52.66 166 TYR A CA 1
ATOM 1326 C C . TYR A 1 166 ? 15.511 -13.116 -7.047 1.00 52.66 166 TYR A C 1
ATOM 1328 O O . TYR A 1 166 ? 15.445 -13.200 -5.819 1.00 52.66 166 TYR A O 1
ATOM 1336 N N . GLU A 1 167 ? 14.525 -13.547 -7.836 1.00 55.12 167 GLU A N 1
ATOM 1337 C CA . GLU A 1 167 ? 13.276 -14.138 -7.327 1.00 55.12 167 GLU A CA 1
ATOM 1338 C C . GLU A 1 167 ? 13.536 -15.398 -6.485 1.00 55.12 167 GLU A C 1
ATOM 1340 O O . GLU A 1 167 ? 12.991 -15.564 -5.390 1.00 55.12 167 GLU A O 1
ATOM 1345 N N . ALA A 1 168 ? 14.448 -16.265 -6.938 1.00 51.16 168 ALA A N 1
ATOM 1346 C CA . ALA A 1 168 ? 14.846 -17.456 -6.192 1.00 51.16 168 ALA A CA 1
ATOM 1347 C C . ALA A 1 168 ? 15.581 -17.129 -4.876 1.00 51.16 168 ALA A C 1
ATOM 1349 O O . ALA A 1 168 ? 15.487 -17.903 -3.918 1.00 51.16 168 ALA A O 1
ATOM 1350 N N . MET A 1 169 ? 16.303 -16.002 -4.796 1.00 48.34 169 MET A N 1
ATOM 1351 C CA . MET A 1 169 ? 16.891 -15.532 -3.535 1.00 48.34 169 MET A CA 1
ATOM 1352 C C . MET A 1 169 ? 15.817 -15.045 -2.564 1.00 48.34 169 MET A C 1
ATOM 1354 O O . MET A 1 169 ? 15.836 -15.467 -1.408 1.00 48.34 169 MET A O 1
ATOM 1358 N N . ALA A 1 170 ? 14.865 -14.229 -3.022 1.00 50.66 170 ALA A N 1
ATOM 1359 C CA . ALA A 1 170 ? 13.759 -13.750 -2.191 1.00 50.66 170 ALA A CA 1
ATOM 1360 C C . ALA A 1 170 ? 12.935 -14.921 -1.623 1.00 50.66 170 ALA A C 1
ATOM 1362 O O . ALA A 1 170 ? 12.708 -15.002 -0.416 1.00 50.66 170 ALA A O 1
ATOM 1363 N N . ALA A 1 171 ? 12.598 -15.906 -2.461 1.00 51.03 171 ALA A N 1
ATOM 1364 C CA . ALA A 1 171 ? 11.867 -17.098 -2.035 1.00 51.03 171 ALA A CA 1
ATOM 1365 C C . ALA A 1 171 ? 12.647 -17.974 -1.033 1.00 51.03 171 ALA A C 1
ATOM 1367 O O . ALA A 1 171 ? 12.041 -18.611 -0.172 1.00 51.03 171 ALA A O 1
ATOM 1368 N N . ARG A 1 172 ? 13.986 -18.026 -1.117 1.00 50.72 172 ARG A N 1
ATOM 1369 C CA . ARG A 1 172 ? 14.823 -18.743 -0.134 1.00 50.72 172 ARG A CA 1
ATOM 1370 C C . ARG A 1 172 ? 14.903 -18.002 1.194 1.00 50.72 172 ARG A C 1
ATOM 1372 O O . ARG A 1 172 ? 14.830 -18.651 2.229 1.00 50.72 172 ARG A O 1
ATOM 1379 N N . LEU A 1 173 ? 14.982 -16.673 1.166 1.00 52.38 173 LEU A N 1
ATOM 1380 C CA . LEU A 1 173 ? 15.003 -15.846 2.375 1.00 52.38 173 LEU A CA 1
ATOM 1381 C C . LEU A 1 173 ? 13.707 -15.979 3.189 1.00 52.38 173 LEU A C 1
ATOM 1383 O O . LEU A 1 173 ? 13.759 -15.965 4.414 1.00 52.38 173 LEU A O 1
ATOM 1387 N N . LEU A 1 174 ? 12.567 -16.196 2.527 1.00 55.91 174 LEU A N 1
ATOM 1388 C CA . LEU A 1 174 ? 11.276 -16.418 3.187 1.00 55.91 174 LEU A CA 1
ATOM 1389 C C . LEU A 1 174 ? 11.142 -17.798 3.859 1.00 55.91 174 LEU A C 1
ATOM 1391 O O . LEU A 1 174 ? 10.316 -17.955 4.753 1.00 55.91 174 LEU A O 1
ATOM 1395 N N . ARG A 1 175 ? 11.948 -18.800 3.476 1.00 50.28 175 ARG A N 1
ATOM 1396 C CA . ARG A 1 175 ? 11.903 -20.148 4.086 1.00 50.28 175 ARG A CA 1
ATOM 1397 C C . ARG A 1 175 ? 12.585 -20.220 5.448 1.00 50.28 175 ARG A C 1
ATOM 1399 O O . ARG A 1 175 ? 12.252 -21.096 6.242 1.00 50.28 175 ARG A O 1
ATOM 1406 N N . ASP A 1 176 ? 13.515 -19.309 5.712 1.00 49.84 176 ASP A N 1
ATOM 1407 C CA . ASP A 1 176 ? 14.324 -19.316 6.932 1.00 49.84 176 ASP A CA 1
ATOM 1408 C C . ASP A 1 176 ? 13.701 -18.481 8.066 1.00 49.84 176 ASP A C 1
ATOM 1410 O O . ASP A 1 176 ? 14.241 -18.415 9.173 1.00 49.84 176 ASP A O 1
ATOM 1414 N N . ILE A 1 177 ? 12.532 -17.878 7.829 1.00 45.16 177 ILE A N 1
ATOM 1415 C CA . ILE A 1 177 ? 11.775 -17.150 8.847 1.00 45.16 177 ILE A CA 1
ATOM 1416 C C . ILE A 1 177 ? 10.959 -18.163 9.657 1.00 45.16 177 ILE A C 1
ATOM 1418 O O . ILE A 1 177 ? 9.849 -18.544 9.290 1.00 45.16 177 ILE A O 1
ATOM 1422 N N . LYS A 1 178 ? 11.508 -18.605 10.793 1.00 42.88 178 LYS A N 1
ATOM 1423 C CA . LYS A 1 178 ? 10.713 -19.269 11.832 1.00 42.88 178 LYS A CA 1
ATOM 1424 C C . LYS A 1 178 ? 9.912 -18.218 12.585 1.00 42.88 178 LYS A C 1
ATOM 1426 O O . LYS A 1 178 ? 10.439 -17.549 13.470 1.00 42.88 178 LYS A O 1
ATOM 1431 N N . ILE A 1 179 ? 8.642 -18.097 12.229 1.00 42.88 179 ILE A N 1
ATOM 1432 C CA . ILE A 1 179 ? 7.660 -17.382 13.039 1.00 42.88 179 ILE A CA 1
ATOM 1433 C C . ILE A 1 179 ? 7.435 -18.254 14.284 1.00 42.88 179 ILE A C 1
ATOM 1435 O O . ILE A 1 179 ? 6.938 -19.373 14.161 1.00 42.88 179 ILE A O 1
ATOM 1439 N N . THR A 1 180 ? 7.935 -17.801 15.438 1.00 46.69 180 THR A N 1
ATOM 1440 C CA . THR A 1 180 ? 7.718 -18.422 16.759 1.00 46.69 180 THR A CA 1
ATOM 1441 C C . THR A 1 180 ? 6.767 -17.544 17.546 1.00 46.69 180 THR A C 1
ATOM 1443 O O . THR A 1 180 ? 6.933 -16.308 17.435 1.00 46.69 180 THR A O 1
#

pLDDT: mean 72.25, std 26.18, range [23.94, 98.12]

Secondary structure (DSSP, 8-state):
----TT-------------TT-HHHHHHT-PPEEEEEEES----GGGHHHHHHHHHHHEEEEEEEEEEEE---HHHHHHHHHHHHHHEEEEEPPGGGS-SSS--TTEEEEEEEE---SS----------------------------------------HHHHHHHHHHHHHHGGG----